Protein AF-A0A3M2CPQ8-F1 (afdb_monomer)

pLDDT: mean 71.38, std 15.63, range [35.81, 93.69]

Radius of gyration: 28.98 Å; Cα contacts (8 Å, |Δi|>4): 168; chains: 1; bounding box: 56×46×104 Å

Foldseek 3Di:
DDDDPVNVVVVVVVPPPPDPPPDDPDPPVDDPPVRQVVCVVVLNDFPPDWAEEDPQQPDDDDPVQRVLVRSVLVVCVVVVWQWEWEQEPLWTFIARSVVSYTPYTDDFDPPPDRDDDPPPDDPRGPYYYYRDDDPPDPPPPPPPDDDDPPVPPDPPPPVVPPVVVVVVVPDDDDD

Secondary structure (DSSP, 8-state):
----HHHHHHHHHTT-------------SS--HHHHHHHHHTT-----PPPEEPGGG-----HHHHHHHHHHHHHHHHTT-SEEEEEETTEEEEEETTTTEEEEEE--BSSSS-B--TT----S--EEEEEPPP--------TTS----GGG---SGGGS--HHHHHHHS-----

Mean predicted aligned error: 19.55 Å

Sequence (175 aa):
MTTHAAQLLRALGAGIIPTPTHARPTDLGGPGFASLLARARAGDLSTGRPVRVDDAASVDLTPGQLDRLARATDAADAAGARRLFAIIDGAGVIVDVPSRTVVRAVPLSADAGARLKPADVLTGVDAAAIVPPGDSDGAGIDLSAAPRTRADLAPLSGFIENGSLLDRLASPRLK

Nearest PDB structures (foldseek):
  2kgw-assembly1_A  TM=2.475E-01  e=1.798E+00  Mycobacterium tuberculosis
  4jx2-assembly1_B  TM=4.125E-01  e=4.273E+00  Legionella pneumophila subsp. pneumophila str. Philadelphia 1

Structure (mmCIF, N/CA/C/O backbone):
data_AF-A0A3M2CPQ8-F1
#
_entry.id   AF-A0A3M2CPQ8-F1
#
loop_
_atom_site.group_PDB
_atom_site.id
_atom_site.type_symbol
_atom_site.label_atom_id
_atom_site.label_alt_id
_atom_site.label_comp_id
_atom_site.label_asym_id
_atom_site.label_entity_id
_atom_site.label_seq_id
_atom_site.pdbx_PDB_ins_code
_atom_site.Cartn_x
_atom_site.Cartn_y
_atom_site.Cartn_z
_atom_site.occupancy
_atom_site.B_iso_or_equiv
_atom_site.auth_seq_id
_atom_site.auth_comp_id
_atom_site.auth_asym_id
_atom_site.auth_atom_id
_atom_site.pdbx_PDB_model_num
ATOM 1 N N . MET A 1 1 ? -21.526 18.762 67.160 1.00 43.47 1 MET A N 1
ATOM 2 C CA . MET A 1 1 ? -22.368 18.014 66.203 1.00 43.47 1 MET A CA 1
ATOM 3 C C . MET A 1 1 ? -21.448 17.175 65.335 1.00 43.47 1 MET A C 1
ATOM 5 O O . MET A 1 1 ? -20.667 17.748 64.591 1.00 43.47 1 MET A O 1
ATOM 9 N N . THR A 1 2 ? -21.443 15.854 65.498 1.00 51.50 2 THR A N 1
ATOM 10 C CA . THR A 1 2 ? -20.558 14.942 64.757 1.00 51.50 2 THR A CA 1
ATOM 11 C C . THR A 1 2 ? -21.301 14.391 63.544 1.00 51.50 2 THR A C 1
ATOM 13 O O . THR A 1 2 ? -22.115 13.477 63.650 1.00 51.50 2 THR A O 1
ATOM 16 N N . THR A 1 3 ? -21.064 14.981 62.377 1.00 60.41 3 THR A N 1
ATOM 17 C CA . THR A 1 3 ? -21.588 14.494 61.098 1.00 60.41 3 THR A CA 1
ATOM 18 C C . THR A 1 3 ? -20.933 13.153 60.767 1.00 60.41 3 THR A C 1
ATOM 20 O O . THR A 1 3 ? -19.730 13.069 60.527 1.00 60.41 3 THR A O 1
ATOM 23 N N . HIS A 1 4 ? -21.716 12.073 60.801 1.00 74.25 4 HIS A N 1
ATOM 24 C CA . HIS A 1 4 ? -21.230 10.722 60.520 1.00 74.25 4 HIS A CA 1
ATOM 25 C C . HIS A 1 4 ? -20.932 10.544 59.025 1.00 74.25 4 HIS A C 1
ATOM 27 O O . HIS A 1 4 ? -21.737 10.925 58.178 1.00 74.25 4 HIS A O 1
ATOM 33 N N . ALA A 1 5 ? -19.814 9.889 58.694 1.00 73.00 5 ALA A N 1
ATOM 34 C CA . ALA A 1 5 ? -19.377 9.620 57.317 1.00 73.00 5 ALA A CA 1
ATOM 35 C C . ALA A 1 5 ? -20.455 8.942 56.443 1.00 73.00 5 ALA A C 1
ATOM 37 O O . ALA A 1 5 ? -20.559 9.214 55.249 1.00 73.00 5 ALA A O 1
ATOM 38 N N . ALA A 1 6 ? -21.325 8.129 57.050 1.00 75.56 6 ALA A N 1
ATOM 39 C CA . ALA A 1 6 ? -22.462 7.511 56.369 1.00 75.56 6 ALA A CA 1
ATOM 40 C C . ALA A 1 6 ? -23.504 8.532 55.861 1.00 75.56 6 ALA A C 1
ATOM 42 O O . ALA A 1 6 ? -24.161 8.290 54.849 1.00 75.56 6 ALA A O 1
ATOM 43 N N . GLN A 1 7 ? -23.648 9.682 56.528 1.00 77.19 7 GLN A N 1
ATOM 44 C CA . GLN A 1 7 ? -24.539 10.759 56.087 1.00 77.19 7 GLN A CA 1
ATOM 45 C C . GLN A 1 7 ? -23.935 11.566 54.932 1.00 77.19 7 GLN A C 1
ATOM 47 O O . GLN A 1 7 ? -24.670 11.956 54.029 1.00 77.19 7 GLN A O 1
ATOM 52 N N . LEU A 1 8 ? -22.607 11.731 54.895 1.00 75.00 8 LEU A N 1
ATOM 53 C CA . LEU A 1 8 ? -21.910 12.339 53.754 1.00 75.00 8 LEU A CA 1
ATOM 54 C C . LEU A 1 8 ? -21.993 11.459 52.501 1.00 75.00 8 LEU A C 1
ATOM 56 O O . LEU A 1 8 ? -22.302 11.960 51.424 1.00 75.00 8 LEU A O 1
ATOM 60 N N . LEU A 1 9 ? -21.808 10.142 52.638 1.00 74.56 9 LEU A N 1
ATOM 61 C CA . LEU A 1 9 ? -21.948 9.205 51.516 1.00 74.56 9 LEU A CA 1
ATOM 62 C C . LEU A 1 9 ? -23.382 9.148 50.975 1.00 74.56 9 LEU A C 1
ATOM 64 O O . LEU A 1 9 ? -23.581 9.050 49.767 1.00 74.56 9 LEU A O 1
ATOM 68 N N . ARG A 1 10 ? -24.389 9.264 51.848 1.00 73.69 10 ARG A N 1
ATOM 69 C CA . ARG A 1 10 ? -25.796 9.319 51.431 1.00 73.69 10 ARG A CA 1
ATOM 70 C C . ARG A 1 10 ? -26.144 10.632 50.728 1.00 73.69 10 ARG A C 1
ATOM 72 O O . ARG A 1 10 ? -26.891 10.607 49.756 1.00 73.69 10 ARG A O 1
ATOM 79 N N . ALA A 1 11 ? -25.580 11.750 51.184 1.00 70.88 11 ALA A N 1
ATOM 80 C CA . ALA A 1 11 ? -25.736 13.043 50.524 1.00 70.88 11 ALA A CA 1
ATOM 81 C C . ALA A 1 11 ? -25.058 13.072 49.141 1.00 70.88 11 ALA A C 1
ATOM 83 O O . ALA A 1 11 ? -25.606 13.656 48.212 1.00 70.88 11 ALA A O 1
ATOM 84 N N . LEU A 1 12 ? -23.918 12.390 48.978 1.00 68.62 12 LEU A N 1
ATOM 85 C CA . LEU A 1 12 ? -23.240 12.264 47.684 1.00 68.62 12 LEU A CA 1
ATOM 86 C C . LEU A 1 12 ? -23.961 11.290 46.737 1.00 68.62 12 LEU A C 1
ATOM 88 O O . LEU A 1 12 ? -24.106 11.578 45.554 1.00 68.62 12 LEU A O 1
ATOM 92 N N . GLY A 1 13 ? -24.453 10.159 47.254 1.00 61.78 13 GLY A N 1
ATOM 93 C CA . GLY A 1 13 ? -25.115 9.115 46.462 1.00 61.78 13 GLY A CA 1
ATOM 94 C C . GLY A 1 13 ? -26.463 9.525 45.859 1.00 61.78 13 GLY A C 1
ATOM 95 O O . GLY A 1 13 ? -26.891 8.933 44.872 1.00 61.78 13 GLY A O 1
ATOM 96 N N . ALA A 1 14 ? -27.116 10.557 46.400 1.00 61.72 14 ALA A N 1
ATOM 97 C CA . ALA A 1 14 ? -28.387 11.067 45.884 1.00 61.72 14 ALA A CA 1
ATOM 98 C C . ALA A 1 14 ? -28.250 11.930 44.609 1.00 61.72 14 ALA A C 1
ATOM 100 O O . ALA A 1 14 ? -29.255 12.209 43.962 1.00 61.72 14 ALA A O 1
ATOM 101 N N . GLY A 1 15 ? -27.031 12.342 44.230 1.00 58.31 15 GLY A N 1
ATOM 102 C CA . GLY A 1 15 ? -26.780 13.219 43.074 1.00 58.31 15 GLY A CA 1
ATOM 103 C C . GLY A 1 15 ? -26.218 12.531 41.824 1.00 58.31 15 GLY A C 1
ATOM 104 O O . GLY A 1 15 ? -25.970 13.206 40.830 1.00 58.31 15 GLY A O 1
ATOM 105 N N . ILE A 1 16 ? -25.992 11.212 41.860 1.00 59.31 16 ILE A N 1
ATOM 106 C CA . ILE A 1 16 ? -25.223 10.470 40.838 1.00 59.31 16 ILE A CA 1
ATOM 107 C C . ILE A 1 16 ? -26.043 9.375 40.151 1.00 59.31 16 ILE A C 1
ATOM 109 O O . ILE A 1 16 ? -25.511 8.332 39.785 1.00 59.31 16 ILE A O 1
ATOM 113 N N . ILE A 1 17 ? -27.343 9.590 39.950 1.00 64.12 17 ILE A N 1
ATOM 114 C CA . ILE A 1 17 ? -28.073 8.798 38.956 1.00 64.12 17 ILE A CA 1
ATOM 115 C C . ILE A 1 17 ? -27.865 9.513 37.617 1.00 64.12 17 ILE A C 1
ATOM 117 O O . ILE A 1 17 ? -28.548 10.511 37.372 1.00 64.12 17 ILE A O 1
ATOM 121 N N . PRO A 1 18 ? -26.913 9.083 36.760 1.00 60.09 18 PRO A N 1
ATOM 122 C CA . PRO A 1 18 ? -26.823 9.613 35.413 1.00 60.09 18 PRO A CA 1
ATOM 123 C C . PRO A 1 18 ? -28.150 9.307 34.729 1.00 60.09 18 PRO A C 1
ATOM 125 O O . PRO A 1 18 ? -28.472 8.161 34.419 1.00 60.09 18 PRO A O 1
ATOM 128 N N . THR A 1 19 ? -28.953 10.349 34.539 1.00 64.94 19 THR A N 1
ATOM 129 C CA . THR A 1 19 ? -30.103 10.263 33.648 1.00 64.94 19 THR A CA 1
ATOM 130 C C . THR A 1 19 ? -29.530 9.924 32.276 1.00 64.94 19 THR A C 1
ATOM 132 O O . THR A 1 19 ? -28.611 10.623 31.839 1.00 64.94 19 THR A O 1
ATOM 135 N N . PRO A 1 20 ? -29.985 8.852 31.603 1.00 58.81 20 PRO A N 1
ATOM 136 C CA . PRO A 1 20 ? -29.502 8.526 30.275 1.00 58.81 20 PRO A CA 1
ATOM 137 C C . PRO A 1 20 ? -30.028 9.588 29.313 1.00 58.81 20 PRO A C 1
ATOM 139 O O . PRO A 1 20 ? -31.083 9.427 28.697 1.00 58.81 20 PRO A O 1
ATOM 142 N N . THR A 1 21 ? -29.295 10.694 29.198 1.00 62.31 21 THR A N 1
ATOM 143 C CA . THR A 1 21 ? -29.465 11.669 28.131 1.00 62.31 21 THR A CA 1
ATOM 144 C C . THR A 1 21 ? -29.216 10.911 26.840 1.00 62.31 21 THR A C 1
ATOM 146 O O . THR A 1 21 ? -28.074 10.662 26.459 1.00 62.31 21 THR A O 1
ATOM 149 N N . HIS A 1 22 ? -30.296 10.474 26.195 1.00 57.22 22 HIS A N 1
ATOM 150 C CA . HIS A 1 22 ? -30.232 9.967 24.838 1.00 57.22 22 HIS A CA 1
ATOM 151 C C . HIS A 1 22 ? -29.779 11.140 23.982 1.00 57.22 22 HIS A C 1
ATOM 153 O O . HIS A 1 22 ? -30.562 12.038 23.669 1.00 57.22 22 HIS A O 1
ATOM 159 N N . ALA A 1 23 ? -28.484 11.169 23.675 1.00 62.97 23 ALA A N 1
ATOM 160 C CA . ALA A 1 23 ? -27.951 12.076 22.685 1.00 62.97 23 ALA A CA 1
ATOM 161 C C . ALA A 1 23 ? -28.738 11.819 21.398 1.00 62.97 23 ALA A C 1
ATOM 163 O O . ALA A 1 23 ? -28.699 10.721 20.839 1.00 62.97 23 ALA A O 1
ATOM 164 N N . ARG A 1 24 ? -29.519 12.816 20.973 1.00 58.25 24 ARG A N 1
ATOM 165 C CA . ARG A 1 24 ? -30.155 12.801 19.660 1.00 58.25 24 ARG A CA 1
ATOM 166 C C . ARG A 1 24 ? -29.027 12.589 18.646 1.00 58.25 24 ARG A C 1
ATOM 168 O O . ARG A 1 24 ? -28.055 13.342 18.728 1.00 58.25 24 ARG A O 1
ATOM 175 N N . PRO A 1 25 ? -29.116 11.598 17.741 1.00 60.28 25 PRO A N 1
ATOM 176 C CA . PRO A 1 25 ? -28.097 11.430 16.723 1.00 60.28 25 PRO A CA 1
ATOM 177 C C . PRO A 1 25 ? -28.032 12.741 15.950 1.00 60.28 25 PRO A C 1
ATOM 179 O O . PRO A 1 25 ? -29.015 13.160 15.335 1.00 60.28 25 PRO A O 1
ATOM 182 N N . THR A 1 26 ? -26.912 13.443 16.069 1.00 61.34 26 THR A N 1
ATOM 183 C CA . THR A 1 26 ? -26.588 14.535 15.169 1.00 61.34 26 THR A CA 1
ATOM 184 C C . THR A 1 26 ? -26.485 13.894 13.800 1.00 61.34 26 THR A C 1
ATOM 186 O O . THR A 1 26 ? -25.660 13.003 13.599 1.00 61.34 26 THR A O 1
ATOM 189 N N . ASP A 1 27 ? -27.365 14.301 12.890 1.00 61.16 27 ASP A N 1
ATOM 190 C CA . ASP A 1 27 ? -27.307 13.908 11.489 1.00 61.16 27 ASP A CA 1
ATOM 191 C C . ASP A 1 27 ? -26.055 14.577 10.907 1.00 61.16 27 ASP A C 1
ATOM 193 O O . ASP A 1 27 ? -26.069 15.699 10.400 1.00 61.16 27 ASP A O 1
ATOM 197 N N . LEU A 1 28 ? -24.907 13.941 11.140 1.00 57.19 28 LEU A N 1
ATOM 198 C CA . LEU A 1 28 ? -23.659 14.265 10.480 1.00 57.19 28 LEU A CA 1
ATOM 199 C C . LEU A 1 28 ? -23.941 13.960 9.013 1.00 57.19 28 LEU A C 1
ATOM 201 O O . LEU A 1 28 ? -24.016 12.788 8.663 1.00 57.19 28 LEU A O 1
ATOM 205 N N . GLY A 1 29 ? -24.169 14.996 8.199 1.00 57.38 29 GLY A N 1
ATOM 206 C CA . GLY A 1 29 ? -24.591 14.933 6.790 1.00 57.38 29 GLY A CA 1
ATOM 207 C C . GLY A 1 29 ? -23.594 14.275 5.826 1.00 57.38 29 GLY A C 1
ATOM 208 O O . GLY A 1 29 ? -23.421 14.729 4.699 1.00 57.38 29 GLY A O 1
ATOM 209 N N . GLY A 1 30 ? -22.906 13.232 6.275 1.00 66.25 30 GLY A N 1
ATOM 210 C CA . GLY A 1 30 ? -22.121 12.310 5.486 1.00 66.25 30 GLY A CA 1
ATOM 211 C C . GLY A 1 30 ? -22.843 10.970 5.299 1.00 66.25 30 GLY A C 1
ATOM 212 O O . GLY A 1 30 ? -23.919 10.735 5.852 1.00 66.25 30 GLY A O 1
ATOM 213 N N . PRO A 1 31 ? -22.252 10.066 4.504 1.00 67.69 31 PRO A N 1
ATOM 214 C CA . PRO A 1 31 ? -22.782 8.724 4.299 1.00 67.69 31 PRO A CA 1
ATOM 215 C C . PRO A 1 31 ? -22.987 8.017 5.648 1.00 67.69 31 PRO A C 1
ATOM 217 O O . PRO A 1 31 ? -22.038 7.820 6.408 1.00 67.69 31 PRO A O 1
ATOM 220 N N . GLY A 1 32 ? -24.230 7.627 5.949 1.00 83.00 32 GLY A N 1
ATOM 221 C CA . GLY A 1 32 ? -24.562 6.929 7.193 1.00 83.00 32 GLY A CA 1
ATOM 222 C C . GLY A 1 32 ? -23.746 5.643 7.358 1.00 83.00 32 GLY A C 1
ATOM 223 O O . GLY A 1 32 ? -23.369 5.011 6.369 1.00 83.00 32 GLY A O 1
ATOM 224 N N . PHE A 1 33 ? -23.491 5.221 8.600 1.00 79.56 33 PHE A N 1
ATOM 225 C CA . PHE A 1 33 ? -22.625 4.075 8.928 1.00 79.56 33 PHE A CA 1
ATOM 226 C C . PHE A 1 33 ? -22.899 2.820 8.082 1.00 79.56 33 PHE A C 1
ATOM 228 O O . PHE A 1 33 ? -21.964 2.177 7.618 1.00 79.56 33 PHE A O 1
ATOM 235 N N . ALA A 1 34 ? -24.169 2.504 7.808 1.00 81.44 34 ALA A N 1
ATOM 236 C CA . ALA A 1 34 ? -24.546 1.366 6.967 1.00 81.44 34 ALA A CA 1
ATOM 237 C C . ALA A 1 34 ? -23.981 1.458 5.536 1.00 81.44 34 ALA A C 1
ATOM 239 O O . ALA A 1 34 ? -23.536 0.457 4.980 1.00 81.44 34 ALA A O 1
ATOM 240 N N . SER A 1 35 ? -23.950 2.659 4.955 1.00 78.75 35 SER A N 1
ATOM 241 C CA . SER A 1 35 ? -23.383 2.894 3.624 1.00 78.75 35 SER A CA 1
ATOM 242 C C . SER A 1 35 ? -21.853 2.821 3.627 1.00 78.75 35 SER A C 1
ATOM 244 O O . SER A 1 35 ? -21.269 2.228 2.723 1.00 78.75 35 SER A O 1
ATOM 246 N N . LEU A 1 36 ? -21.196 3.325 4.678 1.00 80.31 36 LEU A N 1
ATOM 247 C CA . LEU A 1 36 ? -19.751 3.167 4.862 1.00 80.31 36 LEU A CA 1
ATOM 248 C C . LEU A 1 36 ? -19.365 1.700 5.068 1.00 80.31 36 LEU A C 1
ATOM 250 O O . LEU A 1 36 ? -18.394 1.236 4.480 1.00 80.31 36 LEU A O 1
ATOM 254 N N . LEU A 1 37 ? -20.156 0.949 5.835 1.00 79.62 37 LEU A N 1
ATOM 255 C CA . LEU A 1 37 ? -19.948 -0.479 6.048 1.00 79.62 37 LEU A CA 1
ATOM 256 C C . LEU A 1 37 ? -20.151 -1.282 4.756 1.00 79.62 37 LEU A C 1
ATOM 258 O O . LEU A 1 37 ? -19.383 -2.201 4.482 1.00 79.62 37 LEU A O 1
ATOM 262 N N . ALA A 1 38 ? -21.148 -0.928 3.941 1.00 80.88 38 ALA A N 1
ATOM 263 C CA . ALA A 1 38 ? -21.351 -1.543 2.631 1.00 80.88 38 ALA A CA 1
ATOM 264 C C . ALA A 1 38 ? -20.154 -1.290 1.696 1.00 80.88 38 ALA A C 1
ATOM 266 O O . ALA A 1 38 ? -19.660 -2.226 1.072 1.00 80.88 38 ALA A O 1
ATOM 267 N N . ARG A 1 39 ? -19.632 -0.057 1.667 1.00 79.44 39 ARG A N 1
ATOM 268 C CA . ARG A 1 39 ? -18.430 0.296 0.892 1.00 79.44 39 ARG A CA 1
ATOM 269 C C . ARG A 1 39 ? -17.171 -0.397 1.404 1.00 79.44 39 ARG A C 1
ATOM 271 O O . ARG A 1 39 ? -16.381 -0.879 0.603 1.00 79.44 39 ARG A O 1
ATOM 278 N N . ALA A 1 40 ? -17.007 -0.506 2.721 1.00 76.88 40 ALA A N 1
ATOM 279 C CA . ALA A 1 40 ? -15.901 -1.241 3.327 1.00 76.88 40 ALA A CA 1
ATOM 280 C C . ALA A 1 40 ? -15.939 -2.729 2.947 1.00 76.88 40 ALA A C 1
ATOM 282 O O . ALA A 1 40 ? -14.913 -3.291 2.581 1.00 76.88 40 ALA A O 1
ATOM 283 N N . ARG A 1 41 ? -17.126 -3.353 2.955 1.00 74.81 41 ARG A N 1
ATOM 284 C CA . ARG A 1 41 ? -17.309 -4.739 2.484 1.00 74.81 41 ARG A CA 1
ATOM 285 C C . ARG A 1 41 ? -16.995 -4.910 0.998 1.00 74.81 41 ARG A C 1
ATOM 287 O O . ARG A 1 41 ? -16.542 -5.979 0.611 1.00 74.81 41 ARG A O 1
ATOM 294 N N . ALA A 1 42 ? -17.235 -3.881 0.189 1.00 76.81 42 ALA A N 1
ATOM 295 C CA . ALA A 1 42 ? -16.879 -3.862 -1.227 1.00 76.81 42 ALA A CA 1
ATOM 296 C C . ALA A 1 42 ? -15.388 -3.556 -1.485 1.00 76.81 42 ALA A C 1
ATOM 298 O O . AL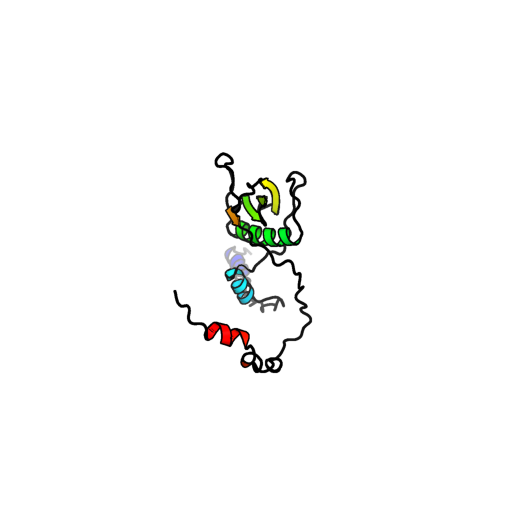A A 1 42 ? -14.941 -3.671 -2.619 1.00 76.81 42 ALA A O 1
ATOM 299 N N . GLY A 1 43 ? -14.612 -3.177 -0.459 1.00 66.62 43 GLY A N 1
ATOM 300 C CA . GLY A 1 43 ? -13.212 -2.757 -0.613 1.00 66.62 43 GLY A CA 1
ATOM 301 C C . GLY A 1 43 ? -13.032 -1.327 -1.142 1.00 66.62 43 GLY A C 1
ATOM 302 O O . GLY A 1 43 ? -11.912 -0.911 -1.415 1.00 66.62 43 GLY A O 1
ATOM 303 N N . ASP A 1 44 ? -14.114 -0.550 -1.240 1.00 71.50 44 ASP A N 1
ATOM 304 C CA . ASP A 1 44 ? -14.146 0.816 -1.791 1.00 71.50 44 ASP A CA 1
ATOM 305 C C . ASP A 1 44 ? -13.969 1.917 -0.732 1.00 71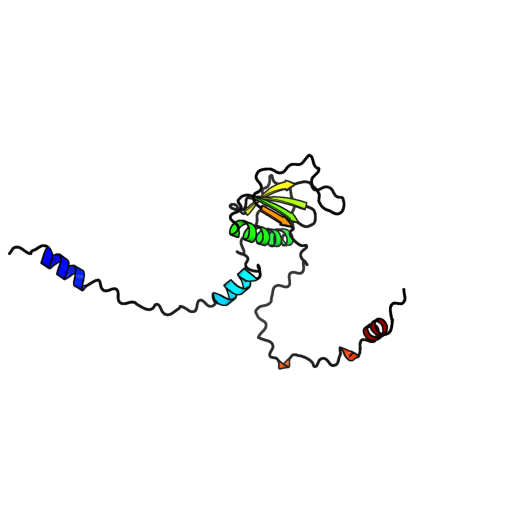.50 44 ASP A C 1
ATOM 307 O O . ASP A 1 44 ? -14.224 3.108 -0.976 1.00 71.50 44 ASP A O 1
ATOM 311 N N . LEU A 1 45 ? -13.580 1.530 0.483 1.00 72.31 45 LEU A N 1
ATOM 312 C CA . LEU A 1 45 ? -13.257 2.476 1.538 1.00 72.31 45 LEU A CA 1
ATOM 313 C C . LEU A 1 45 ? -11.771 2.831 1.454 1.00 72.31 45 LEU A C 1
ATOM 315 O O . LEU A 1 45 ? -10.918 2.026 1.807 1.00 72.31 45 LEU A O 1
ATOM 319 N N . SER A 1 46 ? -11.483 4.054 1.010 1.00 68.06 46 SER A N 1
ATOM 320 C CA . SER A 1 46 ? -10.147 4.640 1.100 1.00 68.06 46 SER A CA 1
ATOM 321 C C . SER A 1 46 ? -10.107 5.699 2.192 1.00 68.06 46 SER A C 1
ATOM 323 O O . SER A 1 46 ? -11.082 6.428 2.397 1.00 68.06 46 SER A O 1
ATOM 325 N N . THR A 1 47 ? -8.970 5.816 2.875 1.00 66.56 47 THR A N 1
ATOM 326 C CA . THR A 1 47 ? -8.768 6.847 3.900 1.00 66.56 47 THR A CA 1
ATOM 327 C C . THR A 1 47 ? -8.499 8.231 3.301 1.00 66.56 47 THR A C 1
ATOM 329 O O . THR A 1 47 ? -8.383 9.194 4.056 1.00 66.56 47 THR A O 1
ATOM 332 N N . GLY A 1 48 ? -8.313 8.339 1.976 1.00 68.12 48 GLY A N 1
ATOM 333 C CA . GLY A 1 48 ? -7.991 9.598 1.289 1.00 68.12 48 GLY A CA 1
ATOM 334 C C . GLY A 1 48 ? -6.633 10.197 1.674 1.00 68.12 48 GLY A C 1
ATOM 335 O O . GLY A 1 48 ? -6.381 11.371 1.418 1.00 68.12 48 GLY A O 1
ATOM 336 N N . ARG A 1 49 ? -5.757 9.416 2.324 1.00 76.62 49 ARG A N 1
ATOM 337 C CA . ARG A 1 49 ? -4.421 9.874 2.724 1.00 76.62 49 ARG A CA 1
ATOM 338 C C . ARG A 1 49 ? -3.427 9.487 1.626 1.00 76.62 49 ARG A C 1
ATOM 340 O O . ARG A 1 49 ? -3.328 8.293 1.327 1.00 76.62 49 ARG A O 1
ATOM 347 N N . PRO A 1 50 ? -2.674 10.449 1.068 1.00 81.44 50 PRO A N 1
ATOM 348 C CA . PRO A 1 50 ? -1.755 10.174 -0.026 1.00 81.44 50 PRO A CA 1
ATOM 349 C C . PRO A 1 50 ? -0.585 9.302 0.440 1.00 81.44 50 PRO A C 1
ATOM 351 O O . PRO A 1 50 ? -0.130 9.414 1.583 1.00 81.44 50 PRO A O 1
ATOM 354 N N . VAL A 1 51 ? -0.088 8.460 -0.466 1.00 80.88 51 VAL A N 1
ATOM 355 C CA . VAL A 1 51 ? 1.200 7.770 -0.322 1.00 80.88 51 VAL A CA 1
ATOM 356 C C . VAL A 1 51 ? 2.292 8.692 -0.847 1.00 80.88 51 VAL A C 1
ATOM 358 O O . VAL A 1 51 ? 2.124 9.332 -1.886 1.00 80.88 51 VAL A O 1
ATOM 361 N N . ARG A 1 52 ? 3.400 8.784 -0.116 1.00 84.62 52 ARG A N 1
ATOM 362 C CA . ARG A 1 52 ? 4.574 9.570 -0.505 1.00 84.62 52 ARG A CA 1
ATOM 363 C C . ARG A 1 52 ? 5.660 8.652 -1.037 1.00 84.62 52 ARG A C 1
ATOM 365 O O . ARG A 1 52 ? 5.723 7.483 -0.668 1.00 84.62 52 ARG A O 1
ATOM 372 N N . VAL A 1 53 ? 6.521 9.188 -1.886 1.00 83.69 53 VAL A N 1
ATOM 373 C CA . VAL A 1 53 ? 7.729 8.499 -2.338 1.00 83.69 53 VAL A CA 1
ATOM 374 C C . VAL A 1 53 ? 8.903 9.089 -1.570 1.00 83.69 53 VAL A C 1
ATOM 376 O O . VAL A 1 53 ? 8.997 10.309 -1.465 1.00 83.69 53 VAL A O 1
ATOM 379 N N . ASP A 1 54 ? 9.734 8.236 -0.975 1.00 81.12 54 ASP A N 1
ATOM 380 C CA . ASP A 1 54 ? 10.998 8.673 -0.382 1.00 81.12 54 ASP A CA 1
ATOM 381 C C . ASP A 1 54 ? 11.987 9.034 -1.496 1.00 81.12 54 ASP A C 1
ATOM 383 O O . ASP A 1 54 ? 12.086 8.308 -2.488 1.00 81.12 54 ASP A O 1
ATOM 387 N N . ASP A 1 55 ? 12.754 10.111 -1.324 1.00 73.69 55 ASP A N 1
ATOM 388 C CA . ASP A 1 55 ? 13.756 10.546 -2.307 1.00 73.69 55 ASP A CA 1
ATOM 389 C C . ASP A 1 55 ? 14.802 9.447 -2.591 1.00 73.69 55 ASP A C 1
ATOM 391 O O . ASP A 1 55 ? 15.347 9.360 -3.694 1.00 73.69 55 ASP A O 1
ATOM 395 N N . ALA A 1 56 ? 15.057 8.555 -1.627 1.00 72.25 56 ALA A N 1
ATOM 396 C CA . ALA A 1 56 ? 15.971 7.428 -1.784 1.00 72.25 56 ALA A CA 1
ATOM 397 C C . ALA A 1 56 ? 15.356 6.230 -2.534 1.00 72.25 56 ALA A C 1
ATOM 399 O O . ALA A 1 56 ? 16.089 5.346 -2.989 1.00 72.25 56 ALA A O 1
ATOM 400 N N . ALA A 1 57 ? 14.029 6.175 -2.698 1.00 70.75 57 ALA A N 1
ATOM 401 C CA . ALA A 1 57 ? 13.340 5.023 -3.283 1.00 70.75 57 ALA A CA 1
ATOM 402 C C . ALA A 1 57 ? 13.560 4.876 -4.797 1.00 70.75 57 ALA A C 1
ATOM 404 O O . ALA A 1 57 ? 13.299 3.794 -5.326 1.00 70.75 57 ALA A O 1
ATOM 405 N N . SER A 1 58 ? 14.073 5.919 -5.466 1.00 71.00 58 SER A N 1
ATOM 406 C CA . SER A 1 58 ? 14.440 5.925 -6.893 1.00 71.00 58 SER A CA 1
ATOM 407 C C . SER A 1 58 ? 13.328 5.387 -7.813 1.00 71.00 58 SER A C 1
ATOM 409 O O . SER A 1 58 ? 13.597 4.595 -8.717 1.00 71.00 58 SER A O 1
ATOM 411 N N . VAL A 1 59 ? 12.069 5.770 -7.560 1.00 77.81 59 VAL A N 1
ATOM 412 C CA . VAL A 1 59 ? 10.913 5.393 -8.389 1.00 77.81 59 VAL A CA 1
ATOM 413 C C . VAL A 1 59 ? 10.064 6.612 -8.716 1.00 77.81 59 VAL A C 1
ATOM 415 O O . VAL A 1 59 ? 9.640 7.334 -7.819 1.00 77.81 59 VAL A O 1
ATOM 418 N N . ASP A 1 60 ? 9.773 6.806 -9.998 1.00 77.44 60 ASP A N 1
ATOM 419 C CA . ASP A 1 60 ? 8.829 7.823 -10.451 1.00 77.44 60 ASP A CA 1
ATOM 420 C C . ASP A 1 60 ? 7.449 7.183 -10.614 1.00 77.44 60 ASP A C 1
ATOM 422 O O . ASP A 1 60 ? 7.223 6.366 -11.509 1.00 77.44 60 ASP A O 1
ATOM 426 N N . LEU A 1 61 ? 6.524 7.534 -9.719 1.00 81.44 61 LEU A N 1
ATOM 427 C CA . LEU A 1 61 ? 5.129 7.102 -9.781 1.00 81.44 61 LEU A CA 1
ATOM 428 C C . LEU A 1 61 ? 4.239 8.278 -10.173 1.00 81.44 61 LEU A C 1
ATOM 430 O O . LEU A 1 61 ? 4.312 9.365 -9.600 1.00 81.44 61 LEU A O 1
ATOM 434 N N . THR A 1 62 ? 3.355 8.043 -11.135 1.00 86.12 62 THR A N 1
ATOM 435 C CA . THR A 1 62 ? 2.342 9.020 -11.543 1.00 86.12 62 THR A CA 1
ATOM 436 C C . THR A 1 62 ? 1.299 9.234 -10.433 1.00 86.12 62 THR A C 1
ATOM 438 O O . THR A 1 62 ? 1.067 8.336 -9.617 1.00 86.12 62 THR A O 1
ATOM 441 N N . PRO A 1 63 ? 0.583 10.374 -10.410 1.00 83.00 63 PRO A N 1
ATOM 442 C CA . PRO A 1 63 ? -0.464 10.621 -9.412 1.00 83.00 63 PRO A CA 1
ATOM 443 C C . PRO A 1 63 ? -1.538 9.520 -9.364 1.00 83.00 63 PRO A C 1
ATOM 445 O O . PRO A 1 63 ? -1.898 9.046 -8.290 1.00 83.00 63 PRO A O 1
ATOM 448 N N . GLY A 1 64 ? -1.976 9.019 -10.525 1.00 84.19 64 GLY A N 1
ATOM 449 C CA . GLY A 1 64 ? -2.952 7.923 -10.595 1.00 84.19 64 GLY A CA 1
ATOM 450 C C . GLY A 1 64 ? -2.407 6.569 -10.117 1.00 84.19 64 GLY A C 1
ATOM 451 O O . GLY A 1 64 ? -3.173 5.695 -9.710 1.00 84.19 64 GLY A O 1
ATOM 452 N N . GLN A 1 65 ? -1.089 6.367 -10.145 1.00 87.75 65 GLN A N 1
ATOM 453 C CA . GLN A 1 65 ? -0.448 5.203 -9.529 1.00 87.75 65 GLN A CA 1
ATOM 454 C C . GLN A 1 65 ? -0.397 5.342 -8.006 1.00 87.75 65 GLN A C 1
ATOM 456 O O . GLN A 1 65 ? -0.690 4.376 -7.302 1.00 87.75 65 GLN A O 1
ATOM 461 N N . LEU A 1 66 ? -0.099 6.540 -7.496 1.00 88.44 66 LEU A N 1
ATOM 462 C CA . LEU A 1 66 ? -0.081 6.818 -6.058 1.00 88.44 66 LEU A CA 1
ATOM 463 C C . LEU A 1 66 ? -1.458 6.627 -5.415 1.00 88.44 66 LEU A C 1
ATOM 465 O O . LEU A 1 66 ? -1.541 6.028 -4.345 1.00 88.44 66 LEU A O 1
ATOM 469 N N . ASP A 1 67 ? -2.537 7.043 -6.079 1.00 88.12 67 ASP A N 1
ATOM 470 C CA . ASP A 1 67 ? -3.902 6.847 -5.573 1.00 88.12 67 ASP A CA 1
ATOM 471 C C . ASP A 1 67 ? -4.288 5.366 -5.488 1.00 88.12 67 ASP A C 1
ATOM 473 O O . ASP A 1 67 ? -4.900 4.915 -4.515 1.00 88.12 67 ASP A O 1
ATOM 477 N N . ARG A 1 68 ? -3.909 4.572 -6.492 1.00 88.31 68 ARG A N 1
ATOM 478 C CA . ARG A 1 68 ? -4.139 3.122 -6.471 1.00 88.31 68 ARG A CA 1
ATOM 479 C C . ARG A 1 68 ? -3.286 2.438 -5.406 1.00 88.31 68 ARG A C 1
ATOM 481 O O . ARG A 1 68 ? -3.783 1.579 -4.675 1.00 88.31 68 ARG A O 1
ATOM 488 N N . LEU A 1 69 ? -2.029 2.856 -5.270 1.00 90.06 69 LEU A N 1
ATOM 489 C CA . LEU A 1 69 ? -1.134 2.379 -4.223 1.00 90.06 69 LEU A CA 1
ATOM 490 C C . LEU A 1 69 ? -1.646 2.752 -2.824 1.00 90.06 69 LEU A C 1
ATOM 492 O O . LEU A 1 69 ? -1.518 1.950 -1.900 1.00 90.06 69 LEU A O 1
ATOM 496 N N . ALA A 1 70 ? -2.290 3.912 -2.664 1.00 88.69 70 ALA A N 1
ATOM 497 C CA . ALA A 1 70 ? -2.927 4.317 -1.415 1.00 88.69 70 ALA A CA 1
ATOM 498 C C . ALA A 1 70 ? -4.047 3.358 -1.006 1.00 88.69 70 ALA A C 1
ATOM 500 O O . ALA A 1 70 ? -4.084 2.944 0.149 1.00 88.69 70 ALA A O 1
ATOM 501 N N . ARG A 1 71 ? -4.885 2.907 -1.948 1.00 89.81 71 ARG A N 1
ATOM 502 C CA . ARG A 1 71 ? -5.922 1.897 -1.657 1.00 89.81 71 ARG A CA 1
ATOM 503 C C . ARG A 1 71 ? -5.321 0.557 -1.238 1.00 89.81 71 ARG A C 1
ATOM 505 O O . ARG A 1 71 ? -5.782 -0.052 -0.278 1.00 89.81 71 ARG A O 1
ATOM 512 N N . ALA A 1 72 ? -4.267 0.108 -1.922 1.00 90.44 72 ALA A N 1
ATOM 513 C CA . ALA A 1 72 ? -3.555 -1.112 -1.539 1.00 90.44 72 ALA A CA 1
ATOM 514 C C . ALA A 1 72 ? -2.897 -0.983 -0.152 1.00 90.44 72 ALA A C 1
ATOM 516 O O . ALA A 1 72 ? -2.901 -1.930 0.633 1.00 90.44 72 ALA A O 1
ATOM 517 N N . THR A 1 73 ? -2.388 0.207 0.171 1.00 91.38 73 THR A N 1
ATOM 518 C CA . THR A 1 73 ? -1.815 0.524 1.485 1.00 91.38 73 THR A CA 1
ATOM 519 C C . THR A 1 73 ? -2.894 0.554 2.568 1.00 91.38 73 THR A C 1
ATOM 521 O O . THR A 1 73 ? -2.670 0.005 3.639 1.00 91.38 73 THR A O 1
ATOM 524 N N . ASP A 1 74 ? -4.079 1.108 2.290 1.00 89.81 74 ASP A N 1
ATOM 525 C CA . ASP A 1 74 ? -5.230 1.094 3.204 1.00 89.81 74 ASP A CA 1
ATOM 526 C C . ASP A 1 74 ? -5.651 -0.345 3.543 1.00 89.81 74 ASP A C 1
ATOM 528 O O . ASP A 1 74 ? -5.892 -0.672 4.705 1.00 89.81 74 ASP A O 1
ATOM 532 N N . ALA A 1 75 ? -5.690 -1.226 2.539 1.00 89.56 75 ALA A N 1
ATOM 533 C CA . ALA A 1 75 ? -5.997 -2.639 2.742 1.00 89.56 75 ALA A CA 1
ATOM 534 C C . ALA A 1 75 ? -4.918 -3.357 3.572 1.00 89.56 75 ALA A C 1
ATOM 536 O O . ALA A 1 75 ? -5.244 -4.158 4.450 1.00 89.56 75 ALA A O 1
ATOM 537 N N . ALA A 1 76 ? -3.638 -3.058 3.328 1.00 90.44 76 ALA A N 1
ATOM 538 C CA . ALA A 1 76 ? -2.527 -3.615 4.097 1.00 90.44 76 ALA A CA 1
ATOM 539 C C . ALA A 1 76 ? -2.533 -3.130 5.560 1.00 90.44 76 ALA A C 1
ATOM 541 O O . ALA A 1 76 ? -2.319 -3.929 6.471 1.00 90.44 76 ALA A O 1
ATOM 542 N N . ASP A 1 77 ? -2.839 -1.851 5.787 1.00 90.69 77 ASP A N 1
ATOM 543 C CA . ASP A 1 77 ? -2.977 -1.240 7.115 1.00 90.69 77 ASP A CA 1
ATOM 544 C C . ASP A 1 77 ? -4.144 -1.868 7.890 1.00 90.69 77 ASP A C 1
ATOM 546 O O . ASP A 1 77 ? -3.991 -2.287 9.036 1.00 90.69 77 ASP A O 1
ATOM 550 N N . ALA A 1 78 ? -5.293 -2.056 7.228 1.00 89.12 78 ALA A N 1
ATOM 551 C CA . ALA A 1 78 ? -6.442 -2.753 7.805 1.00 89.12 78 ALA A CA 1
ATOM 552 C C . ALA A 1 78 ? -6.131 -4.216 8.175 1.00 89.12 78 ALA A C 1
ATOM 554 O O . ALA A 1 78 ? -6.704 -4.746 9.128 1.00 89.12 78 ALA A O 1
ATOM 555 N N . ALA A 1 79 ? -5.212 -4.861 7.451 1.00 89.12 79 ALA A N 1
ATOM 556 C CA . ALA A 1 79 ? -4.704 -6.194 7.771 1.00 89.12 79 ALA A CA 1
ATOM 557 C C . ALA A 1 79 ? -3.609 -6.192 8.861 1.00 89.12 79 ALA A C 1
ATOM 559 O O . ALA A 1 79 ? -3.171 -7.262 9.285 1.00 89.12 79 ALA A O 1
ATOM 560 N N . GLY A 1 80 ? -3.162 -5.020 9.327 1.00 90.44 80 GLY A N 1
ATOM 561 C CA . GLY A 1 80 ? -2.109 -4.868 10.334 1.00 90.44 80 GLY A CA 1
ATOM 562 C C . GLY A 1 80 ? -0.687 -5.091 9.807 1.00 90.44 80 GLY A C 1
ATOM 563 O O . GLY A 1 80 ? 0.229 -5.317 10.602 1.00 90.44 80 GLY A O 1
ATOM 564 N N . ALA A 1 81 ? -0.486 -5.053 8.487 1.00 93.19 81 ALA A N 1
ATOM 565 C CA . ALA A 1 81 ? 0.827 -5.213 7.873 1.00 93.19 81 ALA A CA 1
ATOM 566 C C . ALA A 1 81 ? 1.702 -3.973 8.108 1.00 93.19 81 ALA A C 1
ATOM 568 O O . ALA A 1 81 ? 1.225 -2.842 8.023 1.00 93.19 81 ALA A O 1
ATOM 569 N N . ARG A 1 82 ? 3.004 -4.166 8.362 1.00 93.38 82 ARG A N 1
ATOM 570 C CA . ARG A 1 82 ? 3.954 -3.048 8.506 1.00 93.38 82 ARG A CA 1
ATOM 571 C C . ARG A 1 82 ? 4.669 -2.761 7.199 1.00 93.38 82 ARG A C 1
ATOM 573 O O . ARG A 1 82 ? 4.897 -1.599 6.870 1.00 93.38 82 ARG A O 1
ATOM 580 N N . ARG A 1 83 ? 4.998 -3.807 6.439 1.00 93.25 83 ARG A N 1
ATOM 581 C CA . ARG A 1 83 ? 5.605 -3.674 5.110 1.00 93.25 83 ARG A CA 1
ATOM 582 C C . ARG A 1 83 ? 4.766 -4.332 4.031 1.00 93.25 83 ARG A C 1
ATOM 584 O O . ARG A 1 83 ? 4.440 -5.517 4.118 1.00 93.25 83 ARG A O 1
ATOM 591 N N . LEU A 1 84 ? 4.497 -3.562 2.983 1.00 93.69 84 LEU A N 1
ATOM 592 C CA . LEU A 1 84 ? 3.773 -3.994 1.797 1.00 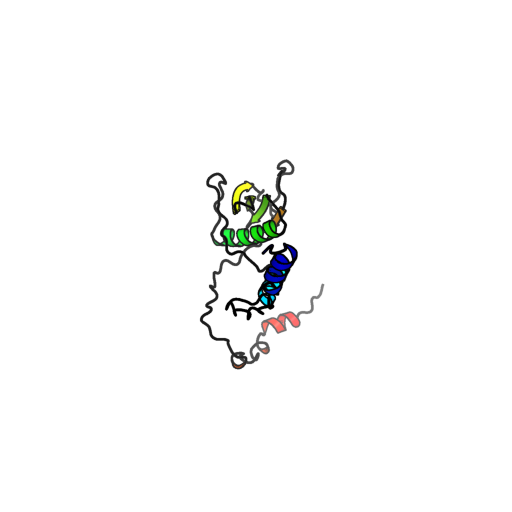93.69 84 LEU A CA 1
ATOM 593 C C . LEU A 1 84 ? 4.733 -4.078 0.612 1.00 93.69 84 LEU A C 1
ATOM 595 O O . LEU A 1 84 ? 5.429 -3.112 0.308 1.00 93.69 84 LEU A O 1
ATOM 599 N N . PHE A 1 85 ? 4.729 -5.208 -0.086 1.00 93.12 85 PHE A N 1
ATOM 600 C CA . PHE A 1 85 ? 5.259 -5.309 -1.440 1.00 93.12 85 PHE A CA 1
ATOM 601 C C . PHE A 1 85 ? 4.108 -5.180 -2.438 1.00 93.12 85 PHE A C 1
ATOM 603 O O . PHE A 1 85 ? 3.181 -5.989 -2.432 1.00 93.12 85 PHE A O 1
ATOM 610 N N . ALA A 1 86 ? 4.155 -4.163 -3.289 1.00 91.06 86 ALA A N 1
ATOM 611 C CA . ALA A 1 86 ? 3.136 -3.920 -4.296 1.00 91.06 86 ALA A CA 1
ATOM 612 C C . ALA A 1 86 ? 3.736 -4.006 -5.700 1.00 91.06 86 ALA A C 1
ATOM 614 O O . ALA A 1 86 ? 4.812 -3.468 -5.955 1.00 91.06 86 ALA A O 1
ATOM 615 N N . ILE A 1 87 ? 3.024 -4.665 -6.612 1.00 90.81 87 ILE A N 1
ATOM 616 C CA . ILE A 1 87 ? 3.331 -4.639 -8.045 1.00 90.81 87 ILE A CA 1
ATOM 617 C C . ILE A 1 87 ? 2.315 -3.718 -8.711 1.00 90.81 87 ILE A C 1
ATOM 619 O O . ILE A 1 87 ? 1.123 -4.015 -8.675 1.00 90.81 87 ILE A O 1
ATOM 623 N N . ILE A 1 88 ? 2.770 -2.621 -9.310 1.00 87.62 88 ILE A N 1
ATOM 624 C CA . ILE A 1 88 ? 1.925 -1.643 -10.000 1.00 87.62 88 ILE A CA 1
ATOM 625 C C . ILE A 1 88 ? 2.481 -1.375 -11.396 1.00 87.62 88 ILE A C 1
ATOM 627 O O . ILE A 1 88 ? 3.641 -1.008 -11.547 1.00 87.62 88 ILE A O 1
ATOM 631 N N . ASP A 1 89 ? 1.665 -1.616 -12.423 1.00 83.62 89 ASP A N 1
ATOM 632 C CA . ASP A 1 89 ? 2.010 -1.402 -13.838 1.00 83.62 89 ASP A CA 1
ATOM 633 C C . ASP A 1 89 ? 3.379 -2.003 -14.245 1.00 83.62 89 ASP A C 1
ATOM 635 O O . ASP A 1 89 ? 4.136 -1.429 -15.022 1.00 83.62 89 ASP A O 1
ATOM 639 N N . GLY A 1 90 ? 3.712 -3.175 -13.690 1.00 80.06 90 GLY A N 1
ATOM 640 C CA . GLY A 1 90 ? 4.970 -3.885 -13.954 1.00 80.06 90 GLY A CA 1
ATOM 641 C C . GLY A 1 90 ? 6.167 -3.447 -13.101 1.00 80.06 90 GLY A C 1
ATOM 642 O O . GLY A 1 90 ? 7.204 -4.106 -13.151 1.00 80.06 90 GLY A O 1
ATOM 643 N N . ALA A 1 91 ? 6.028 -2.408 -12.275 1.00 83.75 91 ALA A N 1
ATOM 644 C CA . ALA A 1 91 ? 7.034 -1.987 -11.305 1.00 83.75 91 ALA A CA 1
ATOM 645 C C . ALA A 1 91 ? 6.761 -2.595 -9.922 1.00 83.75 91 ALA A C 1
ATOM 647 O O . ALA A 1 91 ? 5.624 -2.615 -9.447 1.00 83.75 91 ALA A O 1
ATOM 648 N N . GLY A 1 92 ? 7.809 -3.089 -9.261 1.00 88.12 92 GLY A N 1
ATOM 649 C CA . GLY A 1 92 ? 7.738 -3.557 -7.880 1.00 88.12 92 GLY A CA 1
ATOM 650 C C . GLY A 1 92 ? 8.130 -2.441 -6.927 1.00 88.12 92 GLY A C 1
ATOM 651 O O . GLY A 1 92 ? 9.146 -1.783 -7.135 1.00 88.12 92 GLY A O 1
ATOM 652 N N . VAL A 1 93 ? 7.365 -2.236 -5.862 1.00 90.31 93 VAL A N 1
ATOM 653 C CA . VAL A 1 93 ? 7.675 -1.240 -4.832 1.00 90.31 93 VAL A CA 1
ATOM 654 C C . VAL A 1 93 ? 7.455 -1.813 -3.440 1.00 90.31 93 VAL A C 1
ATOM 656 O O . VAL A 1 93 ? 6.572 -2.643 -3.223 1.00 90.31 93 VAL A O 1
ATOM 659 N N . ILE A 1 94 ? 8.267 -1.368 -2.485 1.00 91.81 94 ILE A N 1
ATOM 660 C CA . ILE A 1 94 ? 8.077 -1.648 -1.063 1.00 91.81 94 ILE A CA 1
ATOM 661 C C . ILE A 1 94 ? 7.629 -0.375 -0.369 1.00 91.81 94 ILE A C 1
ATOM 663 O O . ILE A 1 94 ? 8.295 0.659 -0.451 1.00 91.81 94 ILE A O 1
ATOM 667 N N . VAL A 1 95 ? 6.519 -0.491 0.346 1.00 92.56 95 VAL A N 1
ATOM 668 C CA . VAL A 1 95 ? 5.890 0.587 1.099 1.00 92.56 95 VAL A CA 1
ATOM 669 C C . VAL A 1 95 ? 5.990 0.277 2.587 1.00 92.56 95 VAL A C 1
ATOM 671 O O . VAL A 1 95 ? 5.647 -0.824 3.028 1.00 92.56 95 VAL A O 1
ATOM 674 N N . ASP A 1 96 ? 6.449 1.258 3.359 1.00 93.12 96 ASP A N 1
ATOM 675 C CA . ASP A 1 96 ? 6.253 1.279 4.804 1.00 93.12 96 ASP A CA 1
ATOM 676 C C . ASP A 1 96 ? 4.832 1.774 5.083 1.00 93.12 96 ASP A C 1
ATOM 678 O O . ASP A 1 96 ? 4.496 2.936 4.843 1.00 93.12 96 ASP A O 1
ATOM 682 N N . VAL A 1 97 ? 3.975 0.862 5.532 1.00 93.56 97 VAL A N 1
ATOM 683 C CA . VAL A 1 97 ? 2.533 1.095 5.683 1.00 93.56 97 VAL A CA 1
ATOM 684 C C . VAL A 1 97 ? 2.230 2.152 6.759 1.00 93.56 97 VAL A C 1
ATOM 686 O O . VAL A 1 97 ? 1.439 3.055 6.470 1.00 93.56 97 VAL A O 1
ATOM 689 N N . PRO A 1 98 ? 2.879 2.149 7.946 1.00 91.19 98 PRO A N 1
ATOM 690 C CA . PRO A 1 98 ? 2.622 3.151 8.980 1.00 91.19 98 PRO A CA 1
ATOM 691 C C . PRO A 1 98 ? 2.941 4.582 8.532 1.00 91.19 98 PRO A C 1
ATOM 693 O O . PRO A 1 98 ? 2.146 5.497 8.772 1.00 91.19 98 PRO A O 1
ATOM 696 N N . SER A 1 99 ? 4.088 4.788 7.871 1.00 89.69 99 SER A N 1
ATOM 697 C CA . SER A 1 99 ? 4.472 6.111 7.359 1.00 89.69 99 SER A CA 1
ATOM 698 C C . SER A 1 99 ? 3.853 6.445 5.999 1.00 89.69 99 SER A C 1
ATOM 700 O O . SER A 1 99 ? 3.878 7.610 5.603 1.00 89.69 99 SER A O 1
ATOM 702 N N . ARG A 1 100 ? 3.264 5.460 5.306 1.00 91.62 100 ARG A N 1
ATOM 703 C CA . ARG A 1 100 ? 2.742 5.564 3.931 1.00 91.62 100 ARG A CA 1
ATOM 704 C C . ARG A 1 100 ? 3.783 6.086 2.949 1.00 91.62 100 ARG A C 1
ATOM 706 O O . ARG A 1 100 ? 3.485 6.934 2.106 1.00 91.62 100 ARG A O 1
ATOM 713 N N . THR A 1 101 ? 4.996 5.567 3.075 1.00 90.50 101 THR A N 1
ATOM 714 C CA . THR A 1 101 ? 6.134 5.997 2.267 1.00 90.50 101 THR A CA 1
ATOM 715 C C . THR A 1 101 ? 6.654 4.830 1.444 1.00 90.50 101 THR A C 1
ATOM 717 O O . THR A 1 101 ? 6.898 3.745 1.976 1.00 90.50 101 THR A O 1
ATOM 720 N N . VAL A 1 102 ? 6.831 5.036 0.141 1.00 90.88 102 VAL A N 1
ATOM 721 C CA . VAL A 1 102 ? 7.573 4.105 -0.708 1.00 90.88 102 VAL A CA 1
ATOM 722 C C . VAL A 1 102 ? 9.040 4.210 -0.328 1.00 90.88 102 VAL A C 1
ATOM 724 O O . VAL A 1 102 ? 9.638 5.264 -0.497 1.00 90.88 102 VAL A O 1
ATOM 727 N N . VAL A 1 103 ? 9.605 3.125 0.192 1.00 90.19 103 VAL A N 1
ATOM 728 C CA . VAL A 1 103 ? 10.976 3.099 0.726 1.00 90.19 103 VAL A CA 1
ATOM 729 C C . VAL A 1 103 ? 11.960 2.557 -0.305 1.00 90.19 103 VAL A C 1
ATOM 731 O O . VAL A 1 103 ? 13.147 2.865 -0.266 1.00 90.19 103 VAL A O 1
ATOM 734 N N . ARG A 1 104 ? 11.492 1.693 -1.216 1.00 87.19 104 ARG A N 1
ATOM 735 C CA . ARG A 1 104 ? 12.375 1.010 -2.166 1.00 87.19 104 ARG A CA 1
ATOM 736 C C . ARG A 1 104 ? 11.653 0.571 -3.435 1.00 87.19 104 ARG A C 1
ATOM 738 O O . ARG A 1 104 ? 10.640 -0.123 -3.350 1.00 87.19 104 ARG A O 1
ATOM 745 N N . ALA A 1 105 ? 12.240 0.869 -4.591 1.00 86.31 105 ALA A N 1
ATOM 746 C CA . ALA A 1 105 ? 11.926 0.205 -5.853 1.00 86.31 105 ALA A CA 1
ATOM 747 C C . ALA A 1 105 ? 12.532 -1.203 -5.906 1.00 86.31 105 ALA A C 1
ATOM 749 O O . ALA A 1 105 ? 13.671 -1.432 -5.494 1.00 86.31 105 ALA A O 1
ATOM 750 N N . VAL A 1 106 ? 11.783 -2.155 -6.448 1.00 83.56 106 VAL A N 1
ATOM 751 C CA . VAL A 1 106 ? 12.231 -3.524 -6.673 1.00 83.56 106 VAL A CA 1
ATOM 752 C C . VAL A 1 106 ? 12.220 -3.789 -8.178 1.00 83.56 106 VAL A C 1
ATOM 754 O O . VAL A 1 106 ? 11.146 -3.760 -8.786 1.00 83.56 106 VAL A O 1
ATOM 757 N N . PRO A 1 107 ? 13.387 -4.043 -8.796 1.00 74.19 107 PRO A N 1
ATOM 758 C CA . PRO A 1 107 ? 13.447 -4.346 -10.216 1.00 74.19 107 PRO A CA 1
ATOM 759 C C . PRO A 1 107 ? 12.747 -5.681 -10.482 1.00 74.19 107 PRO A C 1
ATOM 761 O O . PRO A 1 107 ? 13.096 -6.709 -9.902 1.00 74.19 107 PRO A O 1
ATOM 764 N N . LEU A 1 108 ? 11.752 -5.663 -11.365 1.00 73.62 108 LEU A N 1
ATOM 765 C CA . LEU A 1 108 ? 11.066 -6.860 -11.842 1.00 73.62 108 LEU A CA 1
ATOM 766 C C . LEU A 1 108 ? 11.553 -7.172 -13.260 1.00 73.62 108 LEU A C 1
ATOM 768 O O . LEU A 1 108 ? 11.752 -6.262 -14.065 1.00 73.62 108 LEU A O 1
ATOM 772 N N . SER A 1 109 ? 11.796 -8.450 -13.565 1.00 63.12 109 SER A N 1
ATOM 773 C CA . SER A 1 109 ? 12.247 -8.850 -14.904 1.00 63.12 109 SER A CA 1
ATOM 774 C C . SER A 1 109 ? 11.131 -8.618 -15.930 1.00 63.12 109 SER A C 1
ATOM 776 O O . SER A 1 109 ? 9.974 -8.936 -15.660 1.00 63.12 109 SER A O 1
ATOM 778 N N . ALA A 1 110 ? 11.484 -8.085 -17.104 1.00 57.28 110 ALA A N 1
ATOM 779 C CA . ALA A 1 110 ? 10.553 -7.601 -18.133 1.00 57.28 110 ALA A CA 1
ATOM 780 C C . ALA A 1 110 ? 9.760 -8.699 -18.883 1.00 57.28 110 ALA A C 1
ATOM 782 O O . ALA A 1 110 ? 8.938 -8.388 -19.744 1.00 57.28 110 ALA A O 1
ATOM 783 N N . ASP A 1 111 ? 9.964 -9.977 -18.564 1.00 54.94 111 ASP A N 1
ATOM 784 C CA . ASP A 1 111 ? 9.270 -11.091 -19.212 1.00 54.94 111 ASP A CA 1
ATOM 785 C C . ASP A 1 111 ? 7.867 -11.288 -18.622 1.00 54.94 111 ASP A C 1
ATOM 787 O O . ASP A 1 111 ? 7.737 -11.895 -17.565 1.00 54.94 111 ASP A O 1
ATOM 791 N N . ALA A 1 112 ? 6.840 -10.754 -19.303 1.00 44.78 112 ALA A N 1
ATOM 792 C CA . ALA A 1 112 ? 5.392 -11.083 -19.310 1.00 44.78 112 ALA A CA 1
ATOM 793 C C . ALA A 1 112 ? 4.699 -11.612 -18.024 1.00 44.78 112 ALA A C 1
ATOM 795 O O . ALA A 1 112 ? 3.641 -12.237 -18.069 1.00 44.78 112 ALA A O 1
ATOM 796 N N . GLY A 1 113 ? 5.264 -11.344 -16.861 1.00 55.91 113 GLY A N 1
ATOM 797 C CA . GLY A 1 113 ? 4.868 -11.911 -15.587 1.00 55.91 113 GLY A CA 1
ATOM 798 C C . GLY A 1 113 ? 5.942 -11.510 -14.608 1.00 55.91 113 GLY A C 1
ATOM 799 O O . GLY A 1 113 ? 6.880 -12.267 -14.396 1.00 55.91 113 GLY A O 1
ATOM 800 N N . ALA A 1 114 ? 5.821 -10.284 -14.102 1.00 57.50 114 ALA A 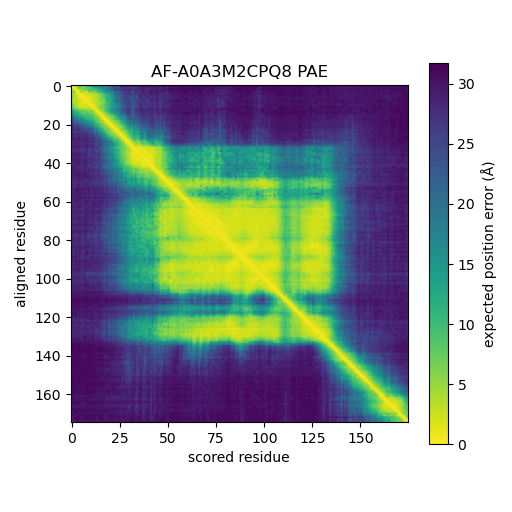N 1
ATOM 801 C CA . ALA A 1 114 ? 6.799 -9.593 -13.280 1.00 57.50 114 ALA A CA 1
ATOM 802 C C . ALA A 1 114 ? 7.308 -10.507 -12.148 1.00 57.50 114 ALA A C 1
ATOM 804 O O . ALA A 1 114 ? 6.692 -10.646 -11.091 1.00 57.50 114 ALA A O 1
ATOM 805 N N . ARG A 1 115 ? 8.409 -11.208 -12.422 1.00 59.19 115 ARG A N 1
ATOM 806 C CA . ARG A 1 115 ? 8.988 -12.233 -11.558 1.00 59.19 115 ARG A CA 1
ATOM 807 C C . ARG A 1 115 ? 10.320 -11.710 -11.058 1.00 59.19 115 ARG A C 1
ATOM 809 O O . ARG A 1 115 ? 11.169 -11.274 -11.837 1.00 59.19 115 ARG A O 1
ATOM 816 N N . LEU A 1 116 ? 10.483 -11.766 -9.743 1.00 64.31 116 LEU A N 1
ATOM 817 C CA . LEU A 1 116 ? 11.782 -11.660 -9.095 1.00 64.31 116 LEU A CA 1
ATOM 818 C C . LEU A 1 116 ? 12.658 -12.809 -9.595 1.00 64.31 116 LEU A C 1
ATOM 820 O O . LEU A 1 116 ? 12.157 -13.919 -9.820 1.00 64.31 116 LEU A O 1
ATOM 824 N N . LYS A 1 117 ? 13.960 -12.573 -9.773 1.00 66.88 117 LYS A N 1
ATOM 825 C CA . LYS A 1 117 ? 14.873 -13.691 -10.029 1.00 66.88 117 LYS A CA 1
ATOM 826 C C . LYS A 1 117 ? 14.816 -14.629 -8.814 1.00 66.88 117 LYS A C 1
ATOM 828 O O . LYS A 1 117 ? 14.641 -14.144 -7.700 1.00 66.88 117 LYS A O 1
ATOM 833 N N . PRO A 1 118 ? 15.015 -15.949 -8.967 1.00 58.97 118 PRO A N 1
ATOM 834 C CA . PRO A 1 118 ? 15.009 -16.876 -7.829 1.00 58.97 118 PRO A CA 1
ATOM 835 C C . PRO A 1 118 ? 16.010 -16.512 -6.716 1.00 58.97 118 PRO A C 1
ATOM 837 O O . PRO A 1 118 ? 15.841 -16.935 -5.579 1.00 58.97 118 PRO A O 1
ATOM 840 N N . ALA A 1 119 ? 17.044 -15.729 -7.045 1.00 60.72 119 ALA A N 1
ATOM 841 C CA . ALA A 1 119 ? 18.035 -15.212 -6.104 1.00 60.72 119 ALA A CA 1
ATOM 842 C C . ALA A 1 119 ? 17.600 -13.923 -5.371 1.00 60.72 119 ALA A C 1
ATOM 844 O O . ALA A 1 119 ? 18.189 -13.583 -4.348 1.00 60.72 119 ALA A O 1
ATOM 845 N N . ASP A 1 120 ? 16.568 -13.226 -5.853 1.00 70.44 120 ASP A N 1
ATOM 846 C CA . ASP A 1 120 ? 16.085 -11.967 -5.283 1.00 70.44 120 ASP A CA 1
ATOM 847 C C . ASP A 1 120 ? 15.012 -12.254 -4.223 1.00 70.44 120 ASP A C 1
ATOM 849 O O . ASP A 1 120 ? 13.809 -12.088 -4.435 1.00 70.44 120 ASP A O 1
ATOM 853 N N . VAL A 1 121 ? 15.456 -12.731 -3.058 1.00 75.75 121 VAL A N 1
ATOM 854 C CA . VAL A 1 121 ? 14.577 -12.969 -1.906 1.00 75.75 121 VAL A CA 1
ATOM 855 C C . VAL A 1 121 ? 14.277 -11.642 -1.207 1.00 75.75 121 VAL A C 1
ATOM 857 O O . VAL A 1 121 ? 15.162 -10.999 -0.641 1.00 75.75 121 VAL A O 1
ATOM 860 N N . LEU A 1 122 ? 13.005 -11.243 -1.202 1.00 80.56 122 LEU A N 1
ATOM 861 C CA . LEU A 1 122 ? 12.527 -10.108 -0.415 1.00 80.56 122 LEU A CA 1
ATOM 862 C C . LEU A 1 122 ? 12.205 -10.563 1.011 1.00 80.56 122 LEU A C 1
ATOM 864 O O . LEU A 1 122 ? 11.353 -11.422 1.220 1.00 80.56 122 LEU A O 1
ATOM 868 N N . THR A 1 123 ? 12.876 -9.975 1.999 1.00 84.62 123 THR A N 1
ATOM 869 C CA . THR A 1 123 ? 12.669 -10.282 3.419 1.00 84.62 123 THR A CA 1
ATOM 870 C C . THR A 1 123 ? 11.950 -9.151 4.150 1.00 84.62 123 THR A C 1
ATOM 872 O O . THR A 1 123 ? 12.021 -7.981 3.764 1.00 84.62 123 THR A O 1
ATOM 875 N N . GLY A 1 124 ? 11.255 -9.509 5.235 1.00 86.50 124 GLY A N 1
ATOM 876 C CA . GLY A 1 124 ? 10.549 -8.553 6.091 1.00 86.50 124 GLY A CA 1
ATOM 877 C C . GLY A 1 124 ? 9.376 -7.860 5.401 1.00 86.50 124 GLY A C 1
ATOM 878 O O . GLY A 1 124 ? 9.146 -6.687 5.671 1.00 86.50 124 GLY A O 1
ATOM 879 N N . VAL A 1 125 ? 8.712 -8.551 4.474 1.00 89.38 125 VAL A N 1
ATOM 880 C CA . VAL A 1 125 ?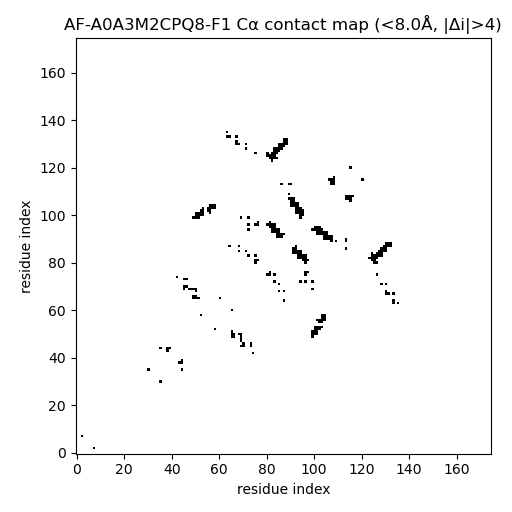 7.445 -8.145 3.858 1.00 89.38 125 VAL A CA 1
ATOM 881 C C . VAL A 1 125 ? 6.329 -8.910 4.559 1.00 89.38 125 VAL A C 1
ATOM 883 O O . VAL A 1 125 ? 6.408 -10.134 4.656 1.00 89.38 125 VAL A O 1
ATOM 886 N N . ASP A 1 126 ? 5.302 -8.199 5.016 1.00 90.56 126 ASP A N 1
ATOM 887 C CA . ASP A 1 126 ? 4.181 -8.792 5.756 1.00 90.56 126 ASP A CA 1
ATOM 888 C C . ASP A 1 126 ? 2.943 -8.975 4.865 1.00 90.56 126 ASP A C 1
ATOM 890 O O . ASP A 1 126 ? 2.100 -9.829 5.128 1.00 90.56 126 ASP A O 1
ATOM 894 N N . ALA A 1 127 ? 2.839 -8.181 3.795 1.00 91.25 127 ALA A N 1
ATOM 895 C CA . ALA A 1 127 ? 1.755 -8.240 2.823 1.00 91.25 127 ALA A CA 1
ATOM 896 C C . ALA A 1 127 ? 2.275 -8.076 1.391 1.00 91.25 127 ALA A C 1
ATOM 898 O O . ALA A 1 127 ? 3.217 -7.322 1.140 1.00 91.25 127 ALA A O 1
ATOM 899 N N . ALA A 1 128 ? 1.622 -8.748 0.442 1.00 91.38 128 ALA A N 1
ATOM 900 C CA . ALA A 1 128 ? 1.888 -8.604 -0.983 1.00 91.38 128 ALA A CA 1
ATOM 901 C C . ALA A 1 128 ? 0.587 -8.327 -1.743 1.00 91.38 128 ALA A C 1
ATOM 903 O O . ALA A 1 128 ? -0.417 -9.001 -1.512 1.00 91.38 128 ALA A O 1
ATOM 904 N N . ALA A 1 129 ? 0.609 -7.353 -2.651 1.00 90.19 129 ALA A N 1
ATOM 905 C CA . ALA A 1 129 ? -0.549 -6.987 -3.459 1.00 90.19 129 ALA A CA 1
ATOM 906 C C . ALA A 1 129 ? -0.164 -6.732 -4.920 1.00 90.19 129 ALA A C 1
ATOM 908 O O . ALA A 1 129 ? 0.878 -6.152 -5.221 1.00 90.19 129 ALA A O 1
ATOM 909 N N . ILE A 1 130 ? -1.045 -7.132 -5.835 1.00 89.06 130 ILE A N 1
ATOM 910 C CA . ILE A 1 130 ? -0.987 -6.712 -7.235 1.00 89.06 130 ILE A CA 1
ATOM 911 C C . ILE A 1 130 ? -1.982 -5.568 -7.377 1.00 89.06 130 ILE A C 1
ATOM 913 O O . ILE A 1 130 ? -3.175 -5.745 -7.133 1.00 89.06 130 ILE A O 1
ATOM 917 N N . VAL A 1 131 ? -1.482 -4.392 -7.733 1.00 86.50 131 VAL A N 1
ATOM 918 C CA . VAL A 1 131 ? -2.302 -3.208 -7.949 1.00 86.50 131 VAL A CA 1
ATOM 919 C C . VAL A 1 131 ? -2.801 -3.248 -9.393 1.00 86.50 131 VAL A C 1
ATOM 921 O O . VAL A 1 131 ? -1.981 -3.225 -10.314 1.00 86.50 131 VAL A O 1
ATOM 924 N N . PRO A 1 132 ? -4.123 -3.340 -9.620 1.00 82.31 132 PRO A N 1
ATOM 925 C CA . PRO A 1 132 ? -4.662 -3.435 -10.968 1.00 82.31 132 PRO A CA 1
ATOM 926 C C . PRO A 1 132 ? -4.359 -2.162 -11.772 1.00 82.31 132 PRO A C 1
ATOM 928 O O . PRO A 1 132 ? -4.280 -1.075 -11.180 1.00 82.31 132 PRO A O 1
ATOM 931 N N . PRO A 1 133 ? -4.205 -2.269 -13.107 1.00 80.38 133 PRO A N 1
ATOM 932 C CA . PRO A 1 133 ? -4.122 -1.107 -13.983 1.00 80.38 133 PRO A CA 1
ATOM 933 C C . PRO A 1 133 ? -5.358 -0.228 -13.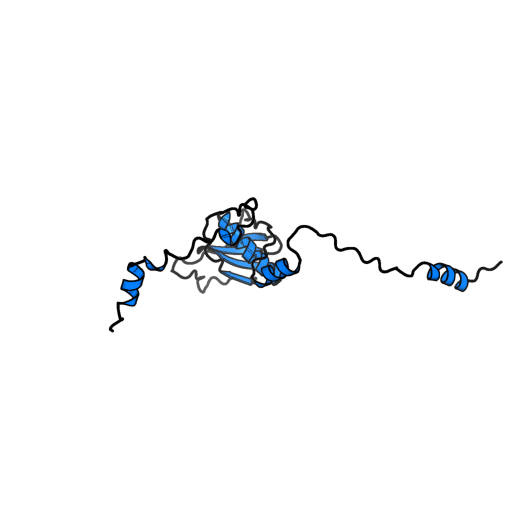766 1.00 80.38 133 PRO A C 1
ATOM 935 O O . PRO A 1 133 ? -6.474 -0.729 -13.643 1.00 80.38 133 PRO A O 1
ATOM 938 N N . GLY A 1 134 ? -5.142 1.076 -13.629 1.00 69.38 134 GLY A N 1
ATOM 939 C CA . GLY A 1 134 ? -6.212 2.049 -13.483 1.00 69.38 134 GLY A CA 1
ATOM 940 C C . GLY A 1 134 ? -6.550 2.618 -14.843 1.00 69.38 134 GLY A C 1
ATOM 941 O O . GLY A 1 134 ? -5.644 3.058 -15.548 1.00 69.38 134 GLY A O 1
ATOM 942 N N . ASP A 1 135 ? -7.836 2.664 -15.170 1.00 54.78 135 ASP A N 1
ATOM 943 C CA . ASP A 1 135 ? -8.333 3.527 -16.232 1.00 54.78 135 ASP A CA 1
ATOM 944 C C . ASP A 1 135 ? -8.088 4.965 -15.764 1.00 54.78 135 ASP A C 1
ATOM 946 O O . ASP A 1 135 ? -8.793 5.497 -14.904 1.00 54.78 135 ASP A O 1
ATOM 950 N N . SER A 1 136 ? -6.997 5.569 -16.226 1.00 49.78 136 SER A N 1
ATOM 951 C CA . SER A 1 136 ? -6.645 6.950 -15.925 1.00 49.78 136 SER A CA 1
ATOM 952 C C . SER A 1 136 ? -7.550 7.899 -16.708 1.00 49.78 136 SER A C 1
ATOM 954 O O . SER A 1 136 ? -7.077 8.621 -17.576 1.00 49.78 136 SER A O 1
ATOM 956 N N . ASP A 1 137 ? -8.842 7.892 -16.403 1.00 41.34 137 ASP A N 1
ATOM 957 C CA . ASP A 1 137 ?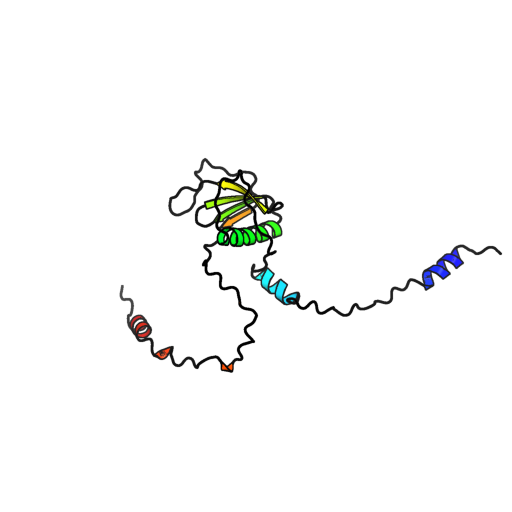 -9.749 8.982 -16.735 1.00 41.34 137 ASP A CA 1
ATOM 958 C C . ASP A 1 137 ? -10.337 9.488 -15.425 1.00 41.34 137 ASP A C 1
ATOM 960 O O . ASP A 1 137 ? -11.246 8.909 -14.827 1.00 41.34 137 ASP A O 1
ATOM 964 N N . GLY A 1 138 ? -9.761 10.588 -14.947 1.00 43.69 138 GLY A N 1
ATOM 965 C CA . GLY A 1 138 ? -10.315 11.380 -13.864 1.00 43.69 138 GLY A CA 1
ATOM 966 C C . GLY A 1 138 ? -11.633 12.013 -14.296 1.00 43.69 138 GLY A C 1
ATOM 967 O O . GLY A 1 138 ? -11.696 13.214 -14.533 1.00 43.69 138 GLY A O 1
ATOM 968 N N . ALA A 1 139 ? -12.705 11.228 -14.348 1.00 39.38 139 ALA A N 1
ATOM 969 C CA . ALA A 1 139 ? -14.045 11.758 -14.193 1.00 39.38 139 ALA A CA 1
ATOM 970 C C . ALA A 1 139 ? -14.225 12.063 -12.703 1.00 39.38 139 ALA A C 1
ATOM 972 O O . ALA A 1 139 ? -14.673 11.225 -11.917 1.00 39.38 139 ALA A O 1
ATOM 973 N N . GLY A 1 140 ? -13.830 13.275 -12.306 1.00 35.81 140 GLY A N 1
ATOM 974 C CA . GLY A 1 140 ? -14.371 13.882 -11.099 1.00 35.81 140 GLY A CA 1
ATOM 975 C C . GLY A 1 140 ? -15.885 13.706 -11.147 1.00 35.81 140 GLY A C 1
ATOM 976 O O . GLY A 1 140 ? -16.535 14.139 -12.097 1.00 35.81 140 GLY A O 1
ATOM 977 N N . ILE A 1 141 ? -16.432 12.978 -10.177 1.00 43.28 141 ILE A N 1
ATOM 978 C CA . ILE A 1 141 ? -17.872 12.796 -10.067 1.00 43.28 141 ILE A CA 1
ATOM 979 C C . ILE A 1 141 ? -18.416 14.179 -9.715 1.00 43.28 141 ILE A C 1
ATOM 981 O O . ILE A 1 141 ? -18.263 14.636 -8.583 1.00 43.28 141 ILE A O 1
ATOM 985 N N . ASP A 1 142 ? -18.972 14.875 -10.705 1.00 40.91 142 ASP A N 1
ATOM 986 C CA . ASP A 1 142 ? -19.662 16.141 -10.502 1.00 40.91 142 ASP A CA 1
ATOM 987 C C . ASP A 1 142 ? -20.910 15.876 -9.649 1.00 40.91 142 ASP A C 1
ATOM 989 O O . ASP A 1 142 ? -21.973 15.483 -10.133 1.00 40.91 142 ASP A O 1
ATOM 993 N N . LEU A 1 143 ? -20.752 16.036 -8.335 1.00 49.44 143 LEU A N 1
ATOM 994 C CA . LEU A 1 143 ? -21.806 15.882 -7.331 1.00 49.44 143 LEU A CA 1
ATOM 995 C C . LEU A 1 143 ? -22.837 17.031 -7.380 1.00 49.44 143 LEU A C 1
ATOM 997 O O . LEU A 1 143 ? -23.718 17.087 -6.524 1.00 49.44 143 LEU A O 1
ATOM 1001 N N . SER A 1 144 ? -22.759 17.930 -8.371 1.00 44.00 144 SER A N 1
ATOM 1002 C CA . SER A 1 144 ? -23.770 18.960 -8.650 1.00 44.00 144 SER A CA 1
ATOM 1003 C C . SER A 1 144 ? -24.932 18.451 -9.521 1.00 44.00 144 SER A C 1
ATOM 1005 O O . SER A 1 144 ? -25.966 19.112 -9.646 1.00 44.00 144 SER A O 1
ATOM 1007 N N . ALA A 1 145 ? -24.819 17.262 -10.122 1.00 40.25 145 ALA A N 1
ATOM 1008 C CA . ALA A 1 145 ? -25.895 16.715 -10.941 1.00 40.25 145 ALA A CA 1
ATOM 1009 C C . ALA A 1 145 ? -27.043 16.181 -10.062 1.00 40.25 145 ALA A C 1
ATOM 1011 O O . ALA A 1 145 ? -26.925 15.144 -9.407 1.00 40.25 145 ALA A O 1
ATOM 1012 N N . ALA A 1 146 ? -28.171 16.898 -10.071 1.00 45.97 146 ALA A N 1
ATOM 1013 C CA . ALA A 1 146 ? -29.430 16.491 -9.448 1.00 45.97 146 ALA A CA 1
ATOM 1014 C C . ALA A 1 146 ? -29.806 15.031 -9.801 1.00 45.97 146 ALA A C 1
ATOM 1016 O O . ALA A 1 146 ? -29.501 14.567 -10.906 1.00 45.97 146 ALA A O 1
ATOM 1017 N N . PRO A 1 147 ? -30.484 14.292 -8.898 1.00 52.22 147 PRO A N 1
ATOM 1018 C CA . PRO A 1 147 ? -30.819 12.890 -9.122 1.00 52.22 147 PRO A CA 1
ATOM 1019 C C . PRO A 1 147 ? -31.671 12.741 -10.386 1.00 52.22 147 PRO A C 1
ATOM 1021 O O . PRO A 1 147 ? -32.817 13.193 -10.427 1.00 52.22 147 PRO A O 1
ATOM 1024 N N . ARG A 1 148 ? -31.115 12.093 -11.419 1.00 51.62 148 ARG A N 1
ATOM 1025 C CA . ARG A 1 148 ? -31.861 11.741 -12.632 1.00 51.62 148 ARG A CA 1
ATOM 1026 C C . ARG A 1 148 ? -33.006 10.825 -12.231 1.00 51.62 148 ARG A C 1
ATOM 1028 O O . ARG A 1 148 ? -32.798 9.719 -11.729 1.00 51.62 148 ARG A O 1
ATOM 1035 N N . THR A 1 149 ? -34.226 11.318 -12.390 1.00 47.16 149 THR A N 1
ATOM 1036 C CA . THR A 1 149 ? -35.420 10.523 -12.125 1.00 47.16 149 THR A CA 1
ATOM 1037 C C . THR A 1 149 ? -35.575 9.472 -13.223 1.00 47.16 149 THR A C 1
ATOM 1039 O O . THR A 1 149 ? -35.096 9.632 -14.342 1.00 47.16 149 THR A O 1
ATOM 1042 N N . ARG A 1 150 ? -36.265 8.371 -12.906 1.00 45.31 150 ARG A N 1
ATOM 1043 C CA . ARG A 1 150 ? -36.509 7.213 -13.790 1.00 45.31 150 ARG A CA 1
ATOM 1044 C C . ARG A 1 150 ? -37.101 7.568 -15.172 1.00 45.31 150 ARG A C 1
ATOM 1046 O O . ARG A 1 150 ? -37.123 6.711 -16.046 1.00 45.31 150 ARG A O 1
ATOM 1053 N N . ALA A 1 151 ? -37.570 8.801 -15.361 1.00 52.66 151 ALA A N 1
ATOM 1054 C CA . ALA A 1 151 ? -38.082 9.331 -16.619 1.00 52.66 151 ALA A CA 1
ATOM 1055 C C . ALA A 1 151 ? -36.994 9.613 -17.680 1.00 52.66 151 ALA A C 1
ATOM 1057 O O . ALA A 1 151 ? -37.332 9.678 -18.856 1.00 52.66 151 ALA A O 1
ATOM 1058 N N . ASP A 1 152 ? -35.712 9.714 -17.299 1.00 51.53 152 ASP A N 1
ATOM 1059 C CA . ASP A 1 152 ? -34.591 9.972 -18.230 1.00 51.53 152 ASP A CA 1
ATOM 1060 C C . ASP A 1 152 ? -34.016 8.706 -18.895 1.00 51.53 152 ASP A C 1
ATOM 1062 O O . ASP A 1 152 ? -33.076 8.773 -19.690 1.00 51.53 152 ASP A O 1
ATOM 1066 N N . LEU A 1 153 ? -34.565 7.525 -18.594 1.00 48.59 153 LEU A N 1
ATOM 1067 C CA . LEU A 1 153 ? -34.255 6.307 -19.339 1.00 48.59 153 LEU A CA 1
ATOM 1068 C C . LEU A 1 153 ? -34.998 6.359 -20.677 1.00 48.59 153 LEU A C 1
ATOM 1070 O O . LEU A 1 153 ? -36.169 5.986 -20.759 1.00 48.59 153 LEU A O 1
ATOM 1074 N N . ALA A 1 154 ? -34.310 6.807 -21.730 1.00 59.72 154 ALA A N 1
ATOM 1075 C CA . ALA A 1 154 ? -34.771 6.597 -23.097 1.00 59.72 154 ALA A CA 1
ATOM 1076 C C . ALA A 1 154 ? -35.132 5.106 -23.283 1.00 59.72 154 ALA A C 1
ATOM 1078 O O . ALA A 1 154 ? -34.377 4.236 -22.828 1.00 59.72 154 ALA A O 1
ATOM 1079 N N . PRO A 1 155 ? -36.278 4.778 -23.909 1.00 57.47 155 PRO A N 1
ATOM 1080 C CA . PRO A 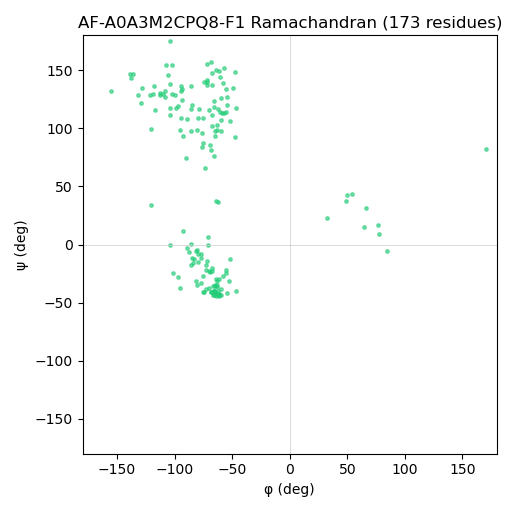1 155 ? -36.663 3.391 -24.112 1.00 57.47 155 PRO A CA 1
ATOM 1081 C C . PRO A 1 155 ? -35.571 2.669 -24.906 1.00 57.47 155 PRO A C 1
ATOM 1083 O O . PRO A 1 155 ? -35.021 3.225 -25.859 1.00 57.47 155 PRO A O 1
ATOM 1086 N N . LEU A 1 156 ? -35.282 1.423 -24.510 1.00 54.47 156 LEU A N 1
ATOM 1087 C CA . LEU A 1 156 ? -34.320 0.469 -25.092 1.00 54.47 156 LEU A CA 1
ATOM 1088 C C . LEU A 1 156 ? -34.658 0.059 -26.548 1.00 54.47 156 LEU A C 1
ATOM 1090 O O . LEU A 1 156 ? -34.459 -1.081 -26.952 1.00 54.47 156 LEU A O 1
ATOM 1094 N N . SER A 1 157 ? -35.173 0.983 -27.351 1.00 55.22 157 SER A N 1
ATOM 1095 C CA . SER A 1 157 ? -35.574 0.809 -28.747 1.00 55.22 157 SER A CA 1
ATOM 1096 C C . SER A 1 157 ? -34.373 0.556 -29.667 1.00 55.22 157 SER A C 1
ATOM 1098 O O . SER A 1 157 ? -34.526 -0.058 -30.713 1.00 55.22 157 SER A O 1
ATOM 1100 N N . GLY A 1 158 ? -33.168 0.976 -29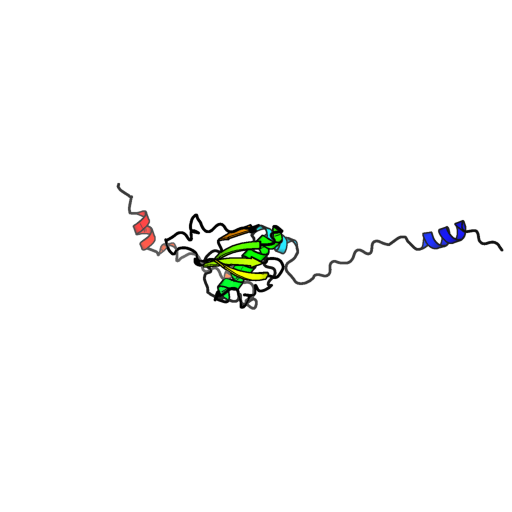.262 1.00 53.75 158 GLY A N 1
ATOM 1101 C CA . GLY A 1 158 ? -31.945 0.852 -30.066 1.00 53.75 158 GLY A CA 1
ATOM 1102 C C . GLY A 1 158 ? -31.174 -0.464 -29.909 1.00 53.75 158 GLY A C 1
ATOM 1103 O O . GLY A 1 158 ? -30.215 -0.692 -30.641 1.00 53.75 158 GLY A O 1
ATOM 1104 N N . PHE A 1 159 ? -31.552 -1.355 -28.981 1.00 54.12 159 PHE A N 1
ATOM 1105 C CA . PHE A 1 159 ? -30.843 -2.639 -28.831 1.00 54.12 159 PHE A CA 1
ATOM 1106 C C . PHE A 1 159 ? -31.147 -3.628 -29.967 1.00 54.12 159 PHE A C 1
ATOM 1108 O O . PHE A 1 159 ? -30.342 -4.521 -30.220 1.00 54.12 159 PHE A O 1
ATOM 1115 N N . ILE A 1 160 ? -32.276 -3.460 -30.663 1.00 52.81 160 ILE A N 1
ATOM 1116 C CA . ILE A 1 160 ? -32.738 -4.384 -31.712 1.00 52.81 160 ILE A CA 1
ATOM 1117 C C . ILE A 1 160 ? -32.111 -4.058 -33.086 1.00 52.81 160 ILE A C 1
ATOM 1119 O O . ILE A 1 160 ? -32.059 -4.925 -33.952 1.00 52.81 160 ILE A O 1
ATOM 1123 N N . GLU A 1 161 ? -31.552 -2.861 -33.289 1.00 54.28 161 GLU A N 1
ATOM 1124 C CA . GLU A 1 161 ? -31.025 -2.426 -34.599 1.00 54.28 161 GLU A CA 1
ATOM 1125 C C . GLU A 1 161 ? -29.545 -2.776 -34.848 1.00 54.28 161 GLU A C 1
ATOM 1127 O O . GLU A 1 161 ? -29.023 -2.550 -35.940 1.00 54.28 161 GLU A O 1
ATOM 1132 N N . ASN A 1 162 ? -28.847 -3.374 -33.876 1.00 54.59 162 ASN A N 1
ATOM 1133 C CA . ASN A 1 162 ? -27.453 -3.788 -34.059 1.00 54.59 162 ASN A CA 1
ATOM 1134 C C . ASN A 1 162 ? -27.354 -5.073 -34.902 1.00 54.59 162 ASN A C 1
ATOM 1136 O O . ASN A 1 162 ? -27.214 -6.179 -34.375 1.00 54.59 162 ASN A O 1
ATOM 1140 N N . GLY A 1 163 ? -27.369 -4.922 -36.231 1.00 60.03 163 GLY A N 1
ATOM 1141 C CA . GLY A 1 163 ? -27.240 -6.027 -37.193 1.00 60.03 163 GLY A CA 1
ATOM 1142 C C . GLY A 1 163 ? -25.978 -6.889 -37.016 1.00 60.03 163 GLY A C 1
ATOM 1143 O O . GLY A 1 163 ? -25.989 -8.075 -37.333 1.00 60.03 163 GLY A O 1
ATOM 1144 N N . SER A 1 164 ? -24.918 -6.342 -36.415 1.00 67.12 164 SER A N 1
ATOM 1145 C CA . SER A 1 164 ? -23.671 -7.062 -36.113 1.00 67.12 164 SER A CA 1
ATOM 1146 C C . SER A 1 164 ? -23.802 -8.116 -35.001 1.00 67.12 164 SER A C 1
ATOM 1148 O O . SER A 1 164 ? -23.006 -9.056 -34.948 1.00 67.12 164 SER A O 1
ATOM 1150 N N . LEU A 1 165 ? -24.801 -7.996 -34.116 1.00 61.75 165 LEU A N 1
ATOM 1151 C CA . LEU A 1 165 ? -25.075 -8.989 -33.069 1.00 61.75 165 LEU A CA 1
ATOM 1152 C C . LEU A 1 165 ? -25.856 -10.187 -33.614 1.00 61.75 165 LEU A C 1
ATOM 1154 O O . LEU A 1 165 ? -25.593 -11.318 -33.205 1.00 61.75 165 LEU A O 1
ATOM 1158 N N . LEU A 1 166 ? -26.761 -9.955 -34.570 1.00 59.75 166 LEU A N 1
ATOM 1159 C CA . LEU A 1 166 ? -27.479 -11.022 -35.273 1.00 59.75 166 LEU A CA 1
ATOM 1160 C C . LEU A 1 166 ? -26.526 -11.869 -36.122 1.00 59.75 166 LEU A C 1
ATOM 1162 O O . LEU A 1 166 ? -26.622 -13.092 -36.093 1.00 59.75 166 LEU A O 1
ATOM 1166 N N . ASP A 1 167 ? -25.554 -11.241 -36.785 1.00 62.59 167 ASP A N 1
ATOM 1167 C CA . ASP A 1 167 ? -24.564 -11.940 -37.616 1.00 62.59 167 ASP A CA 1
ATOM 1168 C C . ASP A 1 167 ? -23.654 -12.875 -36.789 1.00 62.59 167 ASP A C 1
ATOM 1170 O O . ASP A 1 167 ? -23.321 -13.997 -37.185 1.00 62.59 167 ASP A O 1
ATOM 1174 N N . ARG A 1 168 ? -23.335 -12.466 -35.552 1.00 61.16 168 ARG A N 1
ATOM 1175 C CA . ARG A 1 168 ? -22.588 -13.298 -34.593 1.00 61.16 168 ARG A CA 1
ATOM 1176 C C . ARG A 1 168 ? -23.417 -14.415 -33.966 1.00 61.16 168 ARG A C 1
ATOM 1178 O O . ARG A 1 168 ? -22.841 -15.430 -33.582 1.00 61.16 168 ARG A O 1
ATOM 1185 N N . LEU A 1 169 ? -24.735 -14.250 -33.862 1.00 65.69 169 LEU A N 1
ATOM 1186 C CA . LEU A 1 169 ? -25.634 -15.291 -33.356 1.00 65.69 169 LEU A CA 1
ATOM 1187 C C . LEU A 1 169 ? -25.992 -16.322 -34.441 1.00 65.69 169 LEU A C 1
ATOM 1189 O O . LEU A 1 169 ? -26.195 -17.493 -34.133 1.00 65.69 169 LEU A O 1
ATOM 1193 N N . ALA A 1 170 ? -26.044 -15.891 -35.705 1.00 66.69 170 ALA A N 1
ATOM 1194 C CA . ALA A 1 170 ? -26.372 -16.722 -36.862 1.00 66.69 170 ALA A CA 1
ATOM 1195 C C . ALA A 1 170 ? -25.188 -17.546 -37.396 1.00 66.69 170 ALA A C 1
ATOM 1197 O O . ALA A 1 170 ? -25.381 -18.370 -38.287 1.00 66.69 170 ALA A O 1
ATOM 1198 N N . SER A 1 171 ? -23.983 -17.361 -36.851 1.00 57.38 171 SER A N 1
ATOM 1199 C CA . SER A 1 171 ? -22.810 -18.174 -37.175 1.00 57.38 171 SER A CA 1
ATOM 1200 C C . SER A 1 171 ? -22.679 -19.349 -36.192 1.00 57.38 171 SER A C 1
ATOM 1202 O O . SER A 1 171 ? -22.066 -19.191 -35.130 1.00 57.38 171 SER A O 1
ATOM 1204 N N . PRO A 1 172 ? -23.221 -20.548 -36.491 1.00 61.28 172 PRO A N 1
ATOM 1205 C CA . PRO A 1 172 ? -22.915 -21.732 -35.706 1.00 61.28 172 PRO A CA 1
ATOM 1206 C C . PRO A 1 172 ? -21.432 -22.057 -35.889 1.00 61.28 172 PRO A C 1
ATOM 1208 O O . PRO A 1 172 ? -20.975 -22.338 -36.996 1.00 61.28 172 PRO A O 1
ATOM 1211 N N . ARG A 1 173 ? -20.673 -22.031 -34.788 1.00 55.44 173 ARG A N 1
ATOM 1212 C CA . ARG A 1 173 ? -19.324 -22.605 -34.734 1.00 55.44 173 ARG A CA 1
ATOM 1213 C C . ARG A 1 173 ? -19.384 -24.045 -35.252 1.00 55.44 173 ARG A C 1
ATOM 1215 O O . ARG A 1 173 ? -19.859 -24.928 -34.540 1.00 55.44 173 ARG A O 1
ATOM 1222 N N . LEU A 1 174 ? -18.879 -24.289 -36.457 1.00 45.69 174 LEU A N 1
ATOM 1223 C CA . LEU A 1 174 ? -18.530 -25.630 -36.906 1.00 45.69 174 LEU A CA 1
ATOM 1224 C C . LEU A 1 174 ? -17.006 -25.776 -36.859 1.00 45.69 174 LEU A C 1
ATOM 1226 O O . LEU A 1 174 ? -16.314 -25.118 -37.624 1.00 45.69 174 LEU A O 1
ATOM 1230 N N . LYS A 1 175 ? -16.585 -26.623 -35.910 1.00 47.50 175 LYS A N 1
ATOM 1231 C CA . LYS A 1 175 ? -15.315 -27.357 -35.746 1.00 47.50 175 LYS A CA 1
ATOM 1232 C C . LYS A 1 175 ? -14.017 -26.685 -36.186 1.00 47.50 175 LYS A C 1
ATOM 1234 O O . LYS A 1 175 ? -13.739 -26.653 -37.400 1.00 47.50 175 LYS A O 1
#

Solvent-accessible surface area (backbone atoms only — not comparable to full-atom values): 11247 Å² total; per-residue (Å²): 136,86,84,52,70,72,57,55,53,52,63,54,61,74,74,67,74,81,71,84,76,76,74,72,81,75,81,66,93,58,81,52,67,70,57,49,50,52,32,46,75,70,68,69,62,64,87,84,61,80,48,45,75,41,90,83,15,77,68,93,72,54,73,75,51,35,57,53,49,26,46,55,39,46,54,34,46,76,69,68,30,56,23,35,37,37,36,45,88,68,42,32,37,33,30,37,40,87,79,33,28,32,61,34,55,41,87,40,47,89,66,95,58,70,39,61,57,95,84,61,76,84,74,85,61,68,38,77,48,77,48,75,84,71,82,88,66,87,71,74,79,69,83,83,65,73,85,81,54,85,83,73,62,74,76,80,72,69,72,78,70,51,63,71,58,54,56,63,69,70,53,77,88,76,130